Protein AF-A0A2H0LYE2-F1 (afdb_monomer_lite)

Radius of gyration: 23.08 Å; chains: 1; bounding box: 48×30×76 Å

Structure (mmCIF, N/CA/C/O backbone):
data_AF-A0A2H0LYE2-F1
#
_entry.id   AF-A0A2H0LYE2-F1
#
loop_
_atom_site.group_PDB
_atom_site.id
_atom_site.type_symbol
_atom_site.label_atom_id
_atom_site.label_alt_id
_atom_site.label_comp_id
_atom_site.label_asym_id
_atom_site.label_entity_id
_atom_site.label_seq_id
_atom_site.pdbx_PDB_ins_code
_atom_site.Cartn_x
_atom_site.Cartn_y
_atom_site.Cartn_z
_atom_site.occupancy
_atom_site.B_iso_or_equiv
_atom_site.auth_seq_id
_atom_site.auth_comp_id
_atom_site.auth_asym_id
_atom_site.auth_atom_id
_atom_site.pdbx_PDB_model_num
ATOM 1 N N . MET A 1 1 ? -20.432 -0.169 25.573 1.00 53.22 1 MET A N 1
ATOM 2 C CA . MET A 1 1 ? -20.781 -0.949 24.356 1.00 53.22 1 MET A CA 1
ATOM 3 C C . MET A 1 1 ? -20.486 -0.185 23.055 1.00 53.22 1 MET A C 1
ATOM 5 O O . MET A 1 1 ? -20.541 -0.778 21.989 1.00 53.22 1 MET A O 1
ATOM 9 N N . SER A 1 2 ? -20.114 1.099 23.129 1.00 67.62 2 SER A N 1
ATOM 10 C CA . SER A 1 2 ? -19.878 1.998 21.988 1.00 67.62 2 SER A CA 1
ATOM 11 C C . SER A 1 2 ? -18.435 2.038 21.464 1.00 67.62 2 SER A C 1
ATOM 13 O O . SER A 1 2 ? -18.238 2.382 20.303 1.00 67.62 2 SER A O 1
ATOM 15 N N . ASP A 1 3 ? -17.428 1.668 22.262 1.00 74.50 3 ASP A N 1
ATOM 16 C CA . ASP A 1 3 ? -16.019 1.876 21.877 1.00 74.50 3 ASP A CA 1
ATOM 17 C C . ASP A 1 3 ? -15.539 0.906 20.785 1.00 74.50 3 ASP A C 1
ATOM 19 O O . ASP A 1 3 ? -14.858 1.311 19.845 1.00 74.50 3 ASP A O 1
ATOM 23 N N . TYR A 1 4 ? -15.990 -0.354 20.823 1.00 75.50 4 TYR A N 1
ATOM 24 C CA . TYR A 1 4 ? -15.673 -1.342 19.784 1.00 75.50 4 TYR A CA 1
ATOM 25 C C . TYR A 1 4 ? -16.302 -0.998 18.429 1.00 75.50 4 TYR A C 1
ATOM 27 O O . TYR A 1 4 ? -15.656 -1.150 17.394 1.00 75.50 4 TYR A O 1
ATOM 35 N N . LEU A 1 5 ? -17.546 -0.506 18.431 1.00 79.44 5 LEU A N 1
ATOM 36 C CA . LEU A 1 5 ? -18.239 -0.085 17.211 1.00 79.44 5 LEU A CA 1
ATOM 37 C C . LEU A 1 5 ? -17.581 1.158 16.609 1.00 79.44 5 LEU A C 1
ATOM 39 O O . LEU A 1 5 ? -17.370 1.206 15.400 1.00 79.44 5 LEU A O 1
ATOM 43 N N . PHE A 1 6 ? -17.192 2.123 17.445 1.00 80.88 6 PHE A N 1
ATOM 44 C CA . PHE A 1 6 ? -16.472 3.314 16.998 1.00 80.88 6 PHE A CA 1
ATOM 45 C C . PHE A 1 6 ? -15.135 2.951 16.340 1.00 80.88 6 PHE A C 1
ATOM 47 O O . PHE A 1 6 ? -14.856 3.388 15.225 1.00 80.88 6 PHE A O 1
ATOM 54 N N . SER A 1 7 ? -14.346 2.083 16.981 1.00 78.69 7 SER A N 1
ATOM 55 C CA . SER A 1 7 ? -13.079 1.595 16.431 1.00 78.69 7 SER A CA 1
ATOM 56 C C . SER A 1 7 ? -13.251 0.793 15.139 1.00 78.69 7 SER A C 1
ATOM 58 O O . SER A 1 7 ? -12.470 0.975 14.207 1.00 78.69 7 SER A O 1
ATOM 60 N N . ALA A 1 8 ? -14.279 -0.055 15.044 1.00 79.75 8 ALA A N 1
ATOM 61 C CA . ALA A 1 8 ? -14.563 -0.813 13.828 1.00 79.75 8 ALA A CA 1
ATOM 62 C C . ALA A 1 8 ? -14.950 0.108 12.659 1.00 79.75 8 ALA A C 1
ATOM 64 O O . ALA A 1 8 ? -14.417 -0.037 11.559 1.00 79.75 8 ALA A O 1
ATOM 65 N N . ILE A 1 9 ? -15.818 1.096 12.902 1.00 86.19 9 ILE A N 1
ATOM 66 C CA . ILE A 1 9 ? -16.230 2.077 11.888 1.00 86.19 9 ILE A CA 1
ATOM 67 C C . ILE A 1 9 ? -15.028 2.904 11.416 1.00 86.19 9 ILE A C 1
ATOM 69 O O . ILE A 1 9 ? -14.888 3.128 10.215 1.00 86.19 9 ILE A O 1
ATOM 73 N N . LEU A 1 10 ? -14.135 3.309 12.327 1.00 84.19 10 LEU A N 1
ATOM 74 C CA . LEU A 1 10 ? -12.911 4.047 11.989 1.00 84.19 10 LEU A CA 1
ATOM 75 C C . LEU A 1 10 ? -11.937 3.226 11.139 1.00 84.19 10 LEU A C 1
AT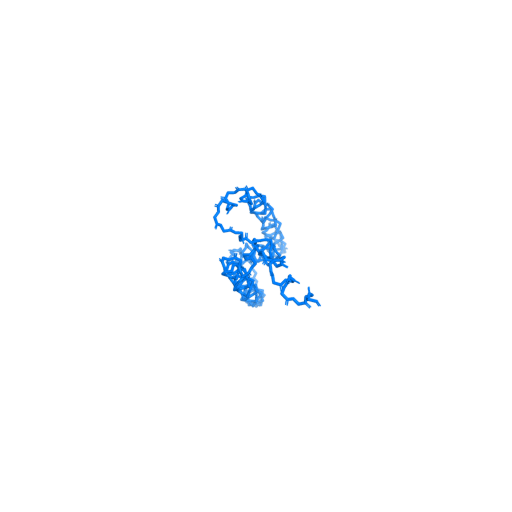OM 77 O O . LEU A 1 10 ? -11.343 3.745 10.196 1.00 84.19 10 LEU A O 1
ATOM 81 N N . LEU A 1 11 ? -11.775 1.939 11.449 1.00 83.19 11 LEU A N 1
ATOM 82 C CA . LEU A 1 11 ? -10.919 1.052 10.662 1.00 83.19 11 LEU A CA 1
ATOM 83 C C . LEU A 1 11 ? -11.466 0.858 9.249 1.00 83.19 11 LEU A C 1
ATOM 85 O O . LEU A 1 11 ? -10.721 0.976 8.275 1.00 83.19 11 LEU A O 1
ATOM 89 N N . VAL A 1 12 ? -12.771 0.600 9.136 1.00 85.88 12 VAL A N 1
ATOM 90 C CA . VAL A 1 12 ? -13.435 0.417 7.842 1.00 85.88 12 VAL A CA 1
ATOM 91 C C . VAL A 1 12 ? -13.386 1.706 7.025 1.00 85.88 12 VAL A C 1
ATOM 93 O O . VAL A 1 12 ? -13.021 1.662 5.851 1.00 85.88 12 VAL A O 1
ATOM 96 N N . SER A 1 13 ? -13.680 2.861 7.631 1.00 85.38 13 SER A N 1
ATOM 97 C CA . SER A 1 13 ? -13.634 4.149 6.932 1.00 85.38 13 SER A CA 1
ATOM 98 C C . SER A 1 13 ? -12.222 4.492 6.459 1.00 85.38 13 SER A C 1
ATOM 100 O O . SER A 1 13 ? -12.061 4.937 5.324 1.00 85.38 13 SER A O 1
ATOM 102 N N . SER A 1 14 ? -11.195 4.200 7.262 1.00 84.94 14 SER A N 1
ATOM 103 C CA . SER A 1 14 ? -9.791 4.375 6.877 1.00 84.94 14 SER A CA 1
ATOM 104 C C . SER A 1 14 ? -9.393 3.483 5.700 1.00 84.94 14 SER A C 1
ATOM 106 O O . SER A 1 14 ? -8.747 3.943 4.756 1.00 84.94 14 SER A O 1
ATOM 108 N N . PHE A 1 15 ? -9.837 2.223 5.695 1.00 85.62 15 PHE A N 1
ATOM 109 C CA . PHE A 1 15 ? -9.593 1.306 4.581 1.00 85.62 15 PHE A CA 1
ATOM 110 C C . PHE A 1 15 ? -10.248 1.791 3.284 1.00 85.62 15 PHE A C 1
ATOM 112 O O . PHE A 1 15 ? -9.607 1.812 2.231 1.00 85.62 15 PHE A O 1
ATOM 119 N N . VAL A 1 16 ? -11.512 2.220 3.366 1.00 88.44 16 VAL A N 1
ATOM 120 C CA . VAL A 1 16 ? -12.251 2.784 2.228 1.00 88.44 16 VAL A CA 1
ATOM 121 C C . VAL A 1 16 ? -11.562 4.052 1.727 1.00 88.44 16 VAL A C 1
ATOM 123 O O . VAL A 1 16 ? -11.327 4.187 0.525 1.00 88.44 16 VAL A O 1
ATOM 126 N N . PHE A 1 17 ? -11.162 4.945 2.634 1.00 88.19 17 PHE A N 1
ATOM 127 C CA . PHE A 1 17 ? -10.447 6.173 2.298 1.00 88.19 17 PHE A CA 1
ATOM 128 C C . PHE A 1 17 ? -9.107 5.888 1.612 1.00 88.19 17 PHE A C 1
ATOM 130 O O . PHE A 1 17 ? -8.791 6.495 0.591 1.00 88.19 17 PHE A O 1
ATOM 137 N N . GLY A 1 18 ? -8.348 4.906 2.101 1.00 87.50 18 GLY A N 1
ATOM 138 C CA . GLY A 1 18 ? -7.108 4.472 1.464 1.00 87.50 18 GLY A CA 1
ATOM 139 C C . GLY A 1 18 ? -7.324 3.904 0.060 1.00 87.50 18 GLY A C 1
ATOM 140 O O . GLY A 1 18 ? -6.499 4.113 -0.831 1.00 87.50 18 GLY A O 1
ATOM 141 N N . TRP A 1 19 ? -8.455 3.242 -0.190 1.00 87.50 19 TRP A N 1
ATOM 142 C CA . TRP A 1 19 ? -8.809 2.764 -1.529 1.00 87.50 19 TRP A CA 1
ATOM 143 C C . TRP A 1 19 ? -9.174 3.905 -2.482 1.00 87.50 19 TRP A C 1
ATOM 145 O O . TRP A 1 19 ? -8.751 3.901 -3.640 1.00 87.50 19 TRP A O 1
ATOM 155 N N . VAL A 1 20 ? -9.891 4.915 -1.984 1.00 89.75 20 VAL A N 1
ATOM 156 C CA . VAL A 1 20 ? -10.165 6.156 -2.721 1.00 89.75 20 VAL A CA 1
ATOM 157 C C . VAL A 1 20 ? -8.855 6.872 -3.056 1.00 89.75 20 VAL A C 1
ATOM 159 O O . VAL A 1 20 ? -8.630 7.234 -4.210 1.00 89.75 20 VAL A O 1
ATOM 162 N N . LEU A 1 21 ? -7.943 7.005 -2.090 1.00 87.00 21 LEU A N 1
ATOM 163 C CA . LEU A 1 21 ? -6.632 7.619 -2.303 1.00 87.00 21 LEU A CA 1
ATOM 164 C C . LEU A 1 21 ? -5.808 6.848 -3.345 1.00 87.00 21 LEU A C 1
ATOM 166 O O . LEU A 1 21 ? -5.221 7.455 -4.242 1.00 87.00 21 LEU A O 1
ATOM 170 N N . TYR A 1 22 ? -5.820 5.513 -3.290 1.00 87.88 22 TYR A N 1
ATOM 171 C CA . TYR A 1 22 ? -5.207 4.683 -4.325 1.00 87.88 22 TYR A CA 1
ATOM 172 C C . TYR A 1 22 ? -5.799 4.960 -5.709 1.00 87.88 22 TYR A C 1
ATOM 174 O O . TYR A 1 22 ? -5.048 5.076 -6.677 1.00 87.88 22 TYR A O 1
ATOM 182 N N . PHE A 1 23 ? -7.124 5.086 -5.819 1.00 87.06 23 PHE A N 1
ATOM 183 C CA . PHE A 1 23 ? -7.784 5.380 -7.088 1.00 87.06 23 PHE A CA 1
ATOM 184 C C . PHE A 1 23 ? -7.305 6.715 -7.678 1.00 87.06 23 PHE A C 1
ATOM 186 O O . PHE A 1 23 ? -6.957 6.771 -8.860 1.00 87.06 23 PHE A O 1
ATOM 193 N N . PHE A 1 24 ? -7.170 7.756 -6.849 1.00 85.94 24 PHE A N 1
ATOM 194 C CA . PHE A 1 24 ? -6.578 9.031 -7.264 1.00 85.94 24 PHE A CA 1
ATOM 195 C C . PHE A 1 24 ? -5.131 8.872 -7.747 1.00 85.94 24 PHE A C 1
ATOM 197 O O . PHE A 1 24 ? -4.794 9.336 -8.838 1.00 85.94 24 PHE A O 1
ATOM 204 N N . VAL A 1 25 ? -4.284 8.161 -6.996 1.00 84.75 25 VAL A N 1
ATOM 205 C CA . VAL A 1 25 ? -2.890 7.898 -7.398 1.00 84.75 25 VAL A CA 1
ATOM 206 C C . VAL A 1 25 ? -2.828 7.109 -8.712 1.00 84.75 25 VAL A C 1
ATOM 208 O O . VAL A 1 25 ? -2.032 7.430 -9.593 1.00 84.75 25 VAL A O 1
ATOM 211 N N . ALA A 1 26 ? -3.697 6.115 -8.898 1.00 83.44 26 ALA A N 1
ATOM 212 C CA . ALA A 1 26 ? -3.763 5.314 -10.117 1.00 83.44 26 ALA A CA 1
ATOM 213 C C . ALA A 1 26 ? -4.183 6.143 -11.345 1.00 83.44 26 ALA A C 1
ATOM 215 O O . ALA A 1 26 ? -3.647 5.925 -12.439 1.00 83.44 26 ALA A O 1
ATOM 216 N N . ILE A 1 27 ? -5.099 7.103 -11.170 1.00 83.00 27 ILE A N 1
ATOM 217 C CA . ILE A 1 27 ? -5.481 8.066 -12.213 1.00 83.00 27 ILE A CA 1
ATOM 218 C C . ILE A 1 27 ? -4.293 8.959 -12.579 1.00 83.00 27 ILE A C 1
ATOM 220 O O . ILE A 1 27 ? -3.993 9.110 -13.764 1.00 83.00 27 ILE A O 1
ATOM 224 N N . LEU A 1 28 ? -3.589 9.513 -11.587 1.00 80.25 28 LEU A N 1
ATOM 225 C CA . LEU A 1 28 ? -2.419 10.366 -11.823 1.00 80.25 28 LEU A CA 1
ATOM 226 C C . LEU A 1 28 ? -1.299 9.606 -12.543 1.00 80.25 28 LEU A C 1
ATOM 228 O O . LEU A 1 28 ? -0.736 10.114 -13.512 1.00 80.25 28 LEU A O 1
ATOM 232 N N . LEU A 1 29 ? -1.035 8.359 -12.141 1.00 74.81 29 LEU A N 1
ATOM 233 C CA . LEU A 1 29 ? -0.054 7.495 -12.802 1.00 74.81 29 LEU A CA 1
ATOM 234 C C . LEU A 1 29 ? -0.428 7.212 -14.262 1.00 74.81 29 LEU A C 1
ATOM 236 O O . LEU A 1 29 ? 0.437 7.293 -15.125 1.00 74.81 29 LEU A O 1
ATOM 240 N N . LYS A 1 30 ? -1.707 6.937 -14.568 1.00 70.50 30 LYS A N 1
ATOM 241 C CA . LYS A 1 30 ? -2.175 6.792 -15.963 1.00 70.50 30 LYS A CA 1
ATOM 242 C C . LYS A 1 30 ? -1.989 8.072 -16.781 1.00 70.50 30 LYS A C 1
ATOM 244 O O . LYS A 1 30 ? -1.742 7.998 -17.978 1.00 70.50 30 LYS A O 1
ATOM 249 N N . ARG A 1 31 ? -2.120 9.243 -16.155 1.00 67.38 31 ARG A N 1
ATOM 250 C CA . ARG A 1 31 ? -1.946 10.538 -16.829 1.00 67.38 31 ARG A CA 1
ATOM 251 C C . ARG A 1 31 ? -0.471 10.840 -17.132 1.00 67.38 31 ARG A C 1
ATOM 253 O O . ARG A 1 31 ? -0.184 11.550 -18.090 1.00 67.38 31 ARG A O 1
ATOM 260 N N . SER A 1 32 ? 0.448 10.269 -16.350 1.00 60.69 32 SER A N 1
ATOM 261 C CA . SER A 1 32 ? 1.900 10.461 -16.473 1.00 60.69 32 SER A CA 1
ATOM 262 C C . SER A 1 32 ? 2.568 9.577 -17.541 1.00 60.69 32 SER A C 1
ATOM 264 O O . SER A 1 32 ? 3.680 9.881 -17.974 1.00 60.69 32 SER A O 1
ATOM 266 N N . ASP A 1 33 ? 1.881 8.541 -18.045 1.00 57.25 33 ASP A N 1
ATOM 267 C CA . ASP A 1 33 ? 2.382 7.676 -19.132 1.00 57.25 33 ASP A CA 1
ATOM 268 C C . ASP A 1 33 ? 2.740 8.486 -20.408 1.00 57.25 33 ASP A C 1
ATOM 270 O O . ASP A 1 33 ? 3.594 8.077 -21.195 1.00 57.25 33 ASP A O 1
ATOM 274 N N . GLY A 1 34 ? 2.150 9.676 -20.597 1.00 51.12 34 GLY A N 1
ATOM 275 C CA . GLY A 1 34 ? 2.493 10.599 -21.687 1.00 51.12 34 GLY A CA 1
ATOM 276 C C . GLY A 1 34 ? 3.710 11.503 -21.435 1.00 51.12 34 GLY A C 1
ATOM 277 O O . GLY A 1 34 ? 4.274 12.026 -22.393 1.00 51.12 34 GLY A O 1
ATOM 278 N N . PHE A 1 35 ? 4.137 11.693 -20.180 1.00 49.66 35 PHE A N 1
ATOM 279 C CA . PHE A 1 35 ? 5.191 12.654 -19.818 1.00 49.66 35 PHE A CA 1
ATOM 280 C C . PHE A 1 35 ? 6.597 12.032 -19.859 1.00 49.66 35 PHE A C 1
ATOM 282 O O . PHE A 1 35 ? 7.553 12.683 -20.274 1.00 49.66 35 PHE A O 1
ATOM 289 N N . PHE A 1 36 ? 6.725 10.749 -19.505 1.00 49.19 36 PHE A N 1
ATOM 290 C CA . PHE A 1 36 ? 8.007 10.025 -19.529 1.00 49.19 36 PHE A CA 1
ATOM 291 C C . PHE A 1 36 ? 8.407 9.489 -20.919 1.00 49.19 36 PHE A C 1
ATOM 293 O O . PHE A 1 36 ? 9.539 9.042 -21.104 1.00 49.19 36 PHE A O 1
ATOM 300 N N . SER A 1 37 ? 7.528 9.570 -21.927 1.00 49.06 37 SER A N 1
ATOM 301 C CA . SER A 1 37 ? 7.731 8.892 -23.219 1.00 49.06 37 SER A CA 1
ATOM 302 C C . SER A 1 37 ? 8.827 9.488 -24.118 1.00 49.06 37 SER A C 1
ATOM 304 O O . SER A 1 37 ? 9.229 8.840 -25.083 1.00 49.06 37 SER A O 1
ATOM 306 N N . LYS A 1 38 ? 9.364 10.680 -23.814 1.00 54.59 38 LYS A N 1
ATOM 307 C CA . LYS A 1 38 ? 10.352 11.354 -24.681 1.00 54.59 38 LYS A CA 1
ATOM 308 C C . LYS A 1 38 ? 11.823 10.978 -24.445 1.00 54.59 38 LYS A C 1
ATOM 310 O O . LYS A 1 38 ? 12.658 11.424 -25.223 1.00 54.59 38 LYS A O 1
ATOM 315 N N . GLY A 1 39 ? 12.170 10.160 -23.443 1.00 53.44 39 GLY A N 1
ATOM 316 C CA . GLY A 1 39 ? 13.589 9.835 -23.192 1.00 53.44 39 GLY A CA 1
ATOM 317 C C . GLY A 1 39 ? 13.905 8.515 -22.483 1.00 53.44 39 GLY A C 1
ATOM 318 O O . GLY A 1 39 ? 14.988 7.977 -22.690 1.00 53.44 39 GLY A O 1
ATOM 319 N N . LEU A 1 40 ? 12.987 7.951 -21.687 1.00 57.94 40 LEU A N 1
ATOM 320 C CA . LEU A 1 40 ? 13.127 6.600 -21.131 1.00 57.94 40 LEU A CA 1
ATOM 321 C C . LEU A 1 40 ? 11.775 5.885 -21.141 1.00 57.94 40 LEU A C 1
ATOM 323 O O . LEU A 1 40 ? 10.819 6.347 -20.523 1.00 57.94 40 LEU A O 1
ATOM 327 N N . LYS A 1 41 ? 11.705 4.717 -21.786 1.00 63.91 41 LYS A N 1
ATOM 328 C CA . LYS A 1 41 ? 10.560 3.805 -21.667 1.00 63.91 41 LYS A CA 1
ATOM 329 C C . LYS A 1 41 ? 10.591 3.137 -20.286 1.00 63.91 41 LYS A C 1
ATOM 331 O O . LYS A 1 41 ? 11.090 2.028 -20.147 1.00 63.91 41 LYS A O 1
ATOM 336 N N . ILE A 1 42 ? 10.105 3.828 -19.257 1.00 67.25 42 ILE A N 1
ATOM 337 C CA . ILE A 1 42 ? 9.935 3.262 -17.911 1.00 67.25 42 ILE A CA 1
ATOM 338 C C . ILE A 1 42 ? 8.488 2.787 -17.782 1.00 67.25 42 ILE A C 1
ATOM 340 O O . ILE A 1 42 ? 7.571 3.607 -17.792 1.00 67.25 42 ILE A O 1
ATOM 344 N N . ASP A 1 43 ? 8.270 1.477 -17.653 1.00 72.06 43 ASP A N 1
ATOM 345 C CA . ASP A 1 43 ? 6.934 0.939 -17.390 1.00 72.06 43 ASP A CA 1
ATOM 346 C C . ASP A 1 43 ? 6.655 0.896 -15.881 1.00 72.06 43 ASP A C 1
ATOM 348 O O . ASP A 1 43 ? 7.200 0.077 -15.143 1.00 72.06 43 ASP A O 1
ATOM 352 N N . VAL A 1 44 ? 5.780 1.784 -15.406 1.00 73.69 44 VAL A N 1
ATOM 353 C CA . VAL A 1 44 ? 5.367 1.863 -13.993 1.00 73.69 44 VAL A CA 1
ATOM 354 C C . VAL A 1 44 ? 4.113 1.038 -13.684 1.00 73.69 44 VAL A C 1
ATOM 356 O O . VAL A 1 44 ? 3.653 1.005 -12.537 1.00 73.69 44 VAL A O 1
ATOM 359 N N . ARG A 1 45 ? 3.537 0.329 -14.669 1.00 75.12 45 ARG A N 1
ATOM 360 C CA . ARG A 1 45 ? 2.385 -0.571 -14.454 1.00 75.12 45 ARG A CA 1
ATOM 361 C C . ARG A 1 45 ? 2.621 -1.618 -13.360 1.00 75.12 45 ARG A C 1
ATOM 363 O O . ARG A 1 45 ? 1.692 -1.810 -12.571 1.00 75.12 45 ARG A O 1
ATOM 370 N N . PRO A 1 46 ? 3.808 -2.251 -13.231 1.00 75.44 46 PRO A N 1
ATOM 371 C CA . PRO A 1 46 ? 4.038 -3.264 -12.203 1.00 75.44 46 PRO A CA 1
ATOM 372 C C . PRO A 1 46 ? 3.924 -2.715 -10.776 1.00 75.44 46 PRO A C 1
ATOM 374 O O . PRO A 1 46 ? 3.620 -3.477 -9.858 1.00 75.44 46 PRO A O 1
ATOM 377 N N . LEU A 1 47 ? 4.119 -1.403 -10.588 1.00 77.06 47 LEU A N 1
ATOM 378 C CA . LEU A 1 47 ? 4.023 -0.732 -9.291 1.00 77.06 47 LEU A CA 1
ATOM 379 C C . LEU A 1 47 ? 2.567 -0.517 -8.849 1.00 77.06 47 LEU A C 1
ATOM 381 O O . LEU A 1 47 ? 2.294 -0.438 -7.655 1.00 77.06 47 LEU A O 1
ATOM 385 N N . LYS A 1 48 ? 1.603 -0.500 -9.783 1.00 78.31 48 LYS A N 1
ATOM 386 C CA . LYS A 1 48 ? 0.175 -0.277 -9.478 1.00 78.31 48 LYS A CA 1
ATOM 387 C C . LYS A 1 48 ? -0.425 -1.380 -8.600 1.00 78.31 48 LYS A C 1
ATOM 389 O O . LYS A 1 48 ? -1.361 -1.103 -7.853 1.00 78.31 48 LYS A O 1
ATOM 394 N N . SER A 1 49 ? 0.097 -2.606 -8.695 1.00 80.19 49 SER A N 1
ATOM 395 C CA . SER A 1 49 ? -0.365 -3.758 -7.910 1.00 80.19 49 SER A CA 1
ATOM 396 C C . SER A 1 49 ? 0.012 -3.653 -6.428 1.00 80.19 49 SER A C 1
ATOM 398 O O . SER A 1 49 ? -0.898 -3.656 -5.602 1.00 80.19 49 SER A O 1
ATOM 400 N N . PRO A 1 50 ? 1.297 -3.513 -6.043 1.00 82.88 50 PRO A N 1
ATOM 401 C CA . PRO A 1 50 ? 1.656 -3.396 -4.631 1.00 82.88 50 PRO A CA 1
ATOM 402 C C . PRO A 1 50 ? 1.147 -2.087 -4.007 1.00 82.88 50 PRO A C 1
ATOM 404 O O . PRO A 1 50 ? 0.718 -2.088 -2.854 1.00 82.88 50 PRO A O 1
ATOM 407 N N . LEU A 1 51 ? 1.078 -0.990 -4.775 1.00 82.31 51 LEU A N 1
ATOM 408 C CA . LEU A 1 51 ? 0.567 0.294 -4.281 1.00 82.31 51 LEU A CA 1
ATOM 409 C C . LEU A 1 51 ? -0.923 0.237 -3.894 1.00 82.31 51 LEU A C 1
ATOM 411 O O . LEU A 1 51 ? -1.349 0.955 -2.991 1.00 82.31 51 LEU A O 1
ATOM 415 N N . ARG A 1 52 ? -1.700 -0.658 -4.526 1.00 85.56 52 ARG A N 1
ATOM 416 C CA . ARG A 1 52 ? -3.117 -0.903 -4.203 1.00 85.56 52 ARG A CA 1
ATOM 417 C C . ARG A 1 52 ? -3.328 -1.396 -2.782 1.00 85.56 52 ARG A C 1
ATOM 419 O O . ARG A 1 52 ? -4.359 -1.097 -2.194 1.00 85.56 52 ARG A O 1
ATOM 426 N N . PHE A 1 53 ? -2.377 -2.161 -2.259 1.00 84.19 53 PHE A N 1
ATOM 427 C CA . PHE A 1 53 ? -2.441 -2.713 -0.910 1.00 84.19 53 PHE A CA 1
ATOM 428 C C . PHE A 1 53 ? -1.666 -1.850 0.087 1.00 84.19 53 PHE A C 1
ATOM 430 O O . PHE A 1 53 ? -2.105 -1.693 1.223 1.00 84.19 53 PHE A O 1
ATOM 437 N N . LEU A 1 54 ? -0.563 -1.231 -0.348 1.00 86.69 54 LEU A N 1
ATOM 438 C CA . LEU A 1 54 ? 0.269 -0.376 0.498 1.00 86.69 54 LEU A CA 1
ATOM 439 C C . LEU A 1 54 ? -0.450 0.900 0.943 1.00 86.69 54 LEU A C 1
ATOM 441 O O . LEU A 1 54 ? -0.359 1.251 2.115 1.00 86.69 54 LEU A O 1
ATOM 445 N N . ILE A 1 55 ? -1.200 1.568 0.059 1.00 87.12 55 ILE A N 1
ATOM 446 C CA . ILE A 1 55 ? -1.893 2.817 0.419 1.00 87.12 55 ILE A CA 1
ATOM 447 C C . ILE A 1 55 ? -2.983 2.586 1.488 1.00 87.12 55 ILE A C 1
ATOM 449 O O . ILE A 1 55 ? -2.940 3.266 2.514 1.00 87.12 55 ILE A O 1
ATOM 453 N N . PRO A 1 56 ? -3.915 1.621 1.339 1.00 86.50 56 PRO A N 1
ATOM 454 C CA . PRO A 1 56 ? -4.878 1.312 2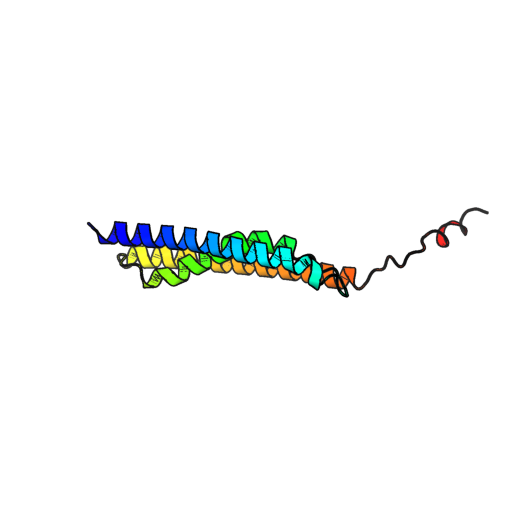.397 1.00 86.50 56 PRO A CA 1
ATOM 455 C C . PRO A 1 56 ? -4.230 0.848 3.701 1.00 86.50 56 PRO A C 1
ATOM 457 O O . PRO A 1 56 ? -4.662 1.271 4.771 1.00 86.50 56 PRO A O 1
ATOM 460 N N . ALA A 1 57 ? -3.172 0.032 3.630 1.00 85.31 57 ALA A N 1
ATOM 461 C CA . ALA A 1 57 ? -2.446 -0.409 4.821 1.00 85.31 57 ALA A CA 1
ATOM 462 C C . ALA A 1 57 ? -1.778 0.766 5.561 1.00 85.31 57 ALA A C 1
ATOM 464 O O . ALA A 1 57 ? -1.816 0.818 6.791 1.00 85.31 57 ALA A O 1
ATOM 465 N N . LEU A 1 58 ? -1.227 1.742 4.829 1.00 86.69 58 LEU A N 1
ATOM 466 C CA . LEU A 1 58 ? -0.690 2.976 5.407 1.00 86.69 58 LEU A CA 1
ATOM 467 C C . LEU A 1 58 ? -1.781 3.793 6.098 1.00 86.69 58 LEU A C 1
ATOM 469 O O . LEU A 1 58 ? -1.611 4.163 7.258 1.00 86.69 58 LEU A O 1
ATOM 473 N N . CYS A 1 59 ? -2.915 4.026 5.433 1.00 85.81 59 CYS A N 1
ATOM 474 C CA . CYS A 1 59 ? -4.050 4.722 6.046 1.00 85.81 59 CYS A CA 1
ATOM 475 C C . CYS A 1 59 ? -4.526 4.017 7.324 1.00 85.81 59 CYS A C 1
ATOM 477 O O . CYS A 1 59 ? -4.736 4.673 8.346 1.00 85.81 59 CYS A O 1
ATOM 479 N N . ALA A 1 60 ? -4.626 2.685 7.304 1.00 83.00 60 ALA A N 1
ATOM 480 C CA . ALA A 1 60 ? -4.992 1.909 8.482 1.00 83.00 60 ALA A CA 1
ATOM 481 C C . ALA A 1 60 ? -3.988 2.119 9.628 1.00 83.00 60 ALA A C 1
ATOM 483 O O . ALA A 1 60 ? -4.414 2.333 10.759 1.00 83.00 60 ALA A O 1
ATOM 484 N N . SER A 1 61 ? -2.680 2.143 9.333 1.00 83.12 61 SER A N 1
ATOM 485 C CA . SER A 1 61 ? -1.619 2.347 10.335 1.00 83.12 61 SER A CA 1
ATOM 486 C C . SER A 1 61 ? -1.685 3.698 11.056 1.00 83.12 61 SER A C 1
ATOM 488 O O . SER A 1 61 ? -1.504 3.751 12.270 1.00 83.12 61 SER A O 1
ATOM 490 N N . VAL A 1 62 ? -2.029 4.775 10.343 1.00 83.06 62 VAL A N 1
ATOM 491 C CA . VAL A 1 62 ? -2.163 6.127 10.918 1.00 83.06 62 VAL A CA 1
ATOM 492 C C . VAL A 1 62 ? -3.342 6.215 11.888 1.00 83.06 62 VAL A C 1
ATOM 494 O O . VAL A 1 62 ? -3.311 6.995 12.838 1.00 83.06 62 VAL A O 1
ATOM 497 N N . VAL A 1 63 ? -4.378 5.403 11.673 1.00 83.06 63 VAL A N 1
ATOM 498 C CA . VAL A 1 63 ? -5.597 5.420 12.488 1.00 83.06 63 VAL A CA 1
ATOM 499 C C . VAL A 1 63 ? -5.469 4.567 13.755 1.00 83.06 63 VAL A C 1
ATOM 501 O O . VAL A 1 63 ? -6.201 4.810 14.710 1.00 83.06 63 VAL A O 1
ATOM 504 N N . ILE A 1 64 ? -4.505 3.638 13.824 1.00 76.88 64 ILE A N 1
ATOM 505 C CA . ILE A 1 64 ? -4.258 2.776 14.998 1.00 76.88 64 ILE A CA 1
ATOM 506 C C . ILE A 1 64 ? -4.171 3.542 16.327 1.00 76.88 64 ILE A C 1
ATOM 508 O O . ILE A 1 64 ? -4.912 3.177 17.238 1.00 76.88 64 ILE A O 1
ATOM 512 N N . PRO A 1 65 ? -3.340 4.594 16.483 1.00 75.00 65 PRO A N 1
ATOM 513 C CA . PRO A 1 65 ? -3.255 5.332 17.749 1.00 75.00 65 PRO A CA 1
ATOM 514 C C . PRO A 1 65 ? -4.558 6.059 18.119 1.00 75.00 65 PRO A C 1
ATOM 516 O O . PRO A 1 65 ? -4.747 6.434 19.272 1.00 75.00 65 PRO A O 1
ATOM 519 N N . LEU A 1 66 ? -5.462 6.254 17.156 1.00 76.19 66 LEU A N 1
ATOM 520 C CA . LEU A 1 66 ? -6.771 6.870 17.357 1.00 76.19 66 LEU A CA 1
ATOM 521 C C . LEU A 1 66 ? -7.841 5.857 17.803 1.00 76.19 66 LEU A C 1
ATOM 523 O O . LEU A 1 66 ? -8.932 6.252 18.221 1.00 76.19 66 LEU A O 1
ATOM 527 N N . LEU A 1 67 ? -7.556 4.553 17.710 1.00 74.62 67 LEU A N 1
ATOM 528 C CA . LEU A 1 67 ? -8.476 3.496 18.112 1.00 74.62 67 LEU A CA 1
ATOM 529 C C . LEU A 1 67 ? -8.500 3.374 19.640 1.00 74.62 67 LEU A C 1
ATOM 531 O O . LEU A 1 67 ? -7.503 3.044 20.275 1.00 74.62 67 LEU A O 1
ATOM 535 N N . ARG A 1 68 ? -9.683 3.550 20.231 1.00 71.75 68 ARG A N 1
ATOM 536 C CA . ARG A 1 68 ? -9.942 3.287 21.655 1.00 71.75 68 ARG A CA 1
ATOM 537 C C . ARG A 1 68 ? -10.176 1.793 21.898 1.00 71.75 68 ARG A C 1
ATOM 539 O O . ARG A 1 68 ? -11.248 1.380 22.331 1.00 71.75 68 ARG A O 1
ATOM 546 N N . LEU A 1 69 ? -9.185 0.973 21.557 1.00 73.88 69 L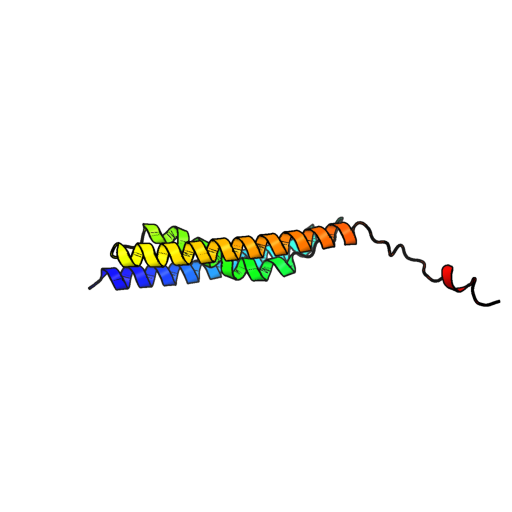EU A N 1
ATOM 547 C CA . LEU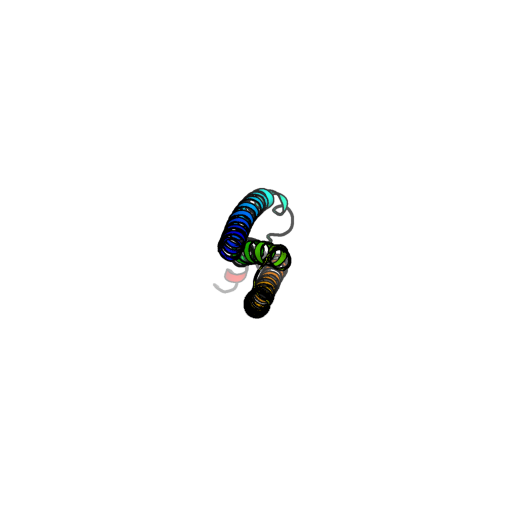 A 1 69 ? -9.213 -0.475 21.766 1.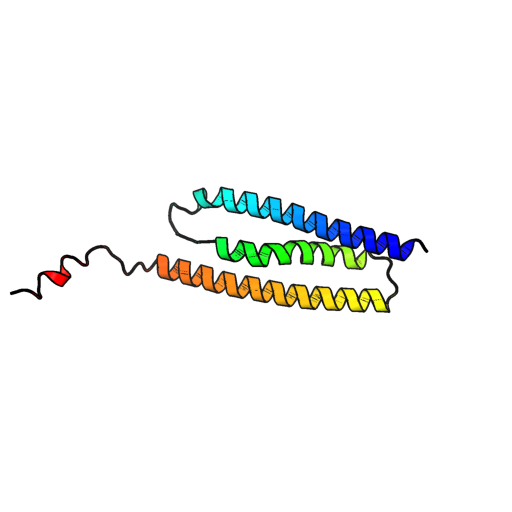00 73.88 69 LEU A CA 1
ATOM 548 C C . LEU A 1 69 ? -8.515 -0.852 23.083 1.00 73.88 69 LEU A C 1
ATOM 550 O O . LEU A 1 69 ? -7.559 -0.184 23.475 1.00 73.88 69 LEU A O 1
ATOM 554 N N . PRO A 1 70 ? -8.931 -1.947 23.747 1.00 79.00 70 PRO A N 1
ATOM 555 C CA . PRO A 1 70 ? -8.188 -2.495 24.879 1.00 79.00 70 PRO A CA 1
ATOM 556 C C . PRO A 1 70 ? -6.754 -2.858 24.463 1.00 79.00 70 PRO A C 1
ATOM 558 O O . PRO A 1 70 ? -6.535 -3.352 23.353 1.00 79.00 70 PRO A O 1
ATOM 561 N N . GLU A 1 71 ? -5.784 -2.654 25.360 1.00 77.62 71 GLU A N 1
ATOM 562 C CA . GLU A 1 71 ? -4.340 -2.741 25.067 1.00 77.62 71 GLU A CA 1
ATOM 563 C C . GLU A 1 71 ? -3.939 -4.022 24.325 1.00 77.62 71 GLU A C 1
ATOM 565 O O . GLU A 1 71 ? -3.216 -3.965 23.334 1.00 77.62 71 GLU A O 1
ATOM 570 N N . LYS A 1 72 ? -4.479 -5.180 24.731 1.00 81.38 72 LYS A N 1
ATOM 571 C CA . LYS A 1 72 ? -4.198 -6.472 24.081 1.00 81.38 72 LYS A CA 1
ATOM 572 C C . LYS A 1 72 ? -4.625 -6.508 22.609 1.00 81.38 72 LYS A C 1
ATOM 574 O O . LYS A 1 72 ? -3.892 -7.028 21.773 1.00 81.38 72 LYS A O 1
ATOM 579 N N . ALA A 1 73 ? -5.798 -5.960 22.286 1.00 79.38 73 ALA A N 1
ATOM 580 C CA . ALA A 1 73 ? -6.311 -5.933 20.917 1.00 79.38 73 ALA A CA 1
ATOM 581 C C . ALA A 1 73 ? -5.572 -4.892 20.065 1.00 79.38 73 ALA A C 1
ATOM 583 O O . ALA A 1 73 ? -5.235 -5.172 18.917 1.00 79.38 73 ALA A O 1
ATOM 584 N N . SER A 1 74 ? -5.274 -3.723 20.642 1.00 79.25 74 SER A N 1
ATOM 585 C CA . SER A 1 74 ? -4.499 -2.670 19.977 1.00 79.25 74 SER A CA 1
ATOM 586 C C . SER A 1 74 ? -3.092 -3.148 19.607 1.00 79.25 74 SER A C 1
ATOM 588 O O . SER A 1 74 ? -2.668 -2.997 18.461 1.00 79.25 74 SER A O 1
ATOM 590 N N . LEU A 1 75 ? -2.402 -3.826 20.533 1.00 83.19 75 LEU A N 1
ATOM 591 C CA . LEU A 1 75 ? -1.081 -4.407 20.281 1.00 83.19 75 LEU A CA 1
ATOM 592 C C . LEU A 1 75 ? -1.117 -5.461 19.170 1.00 83.19 75 LEU A C 1
ATOM 594 O O . LEU A 1 75 ? -0.261 -5.442 18.289 1.00 83.19 75 LEU A O 1
ATOM 598 N N . PHE A 1 76 ? -2.115 -6.350 19.173 1.00 85.62 76 PHE A N 1
ATOM 599 C CA . PHE A 1 76 ? -2.230 -7.400 18.159 1.00 85.62 76 PHE A CA 1
ATOM 600 C C . PHE A 1 76 ? -2.504 -6.831 16.758 1.00 85.62 76 PHE A C 1
ATOM 602 O O . PHE A 1 76 ? -1.814 -7.178 15.799 1.00 85.62 76 PHE A O 1
ATOM 609 N N . VAL A 1 77 ? -3.471 -5.913 16.639 1.00 83.62 77 VAL A N 1
ATOM 610 C CA . VAL A 1 77 ? -3.813 -5.251 15.367 1.00 83.62 77 VAL A CA 1
ATOM 611 C C . VAL A 1 77 ? -2.652 -4.389 14.870 1.00 83.62 77 VAL A C 1
ATOM 613 O O . VAL A 1 77 ? -2.314 -4.438 13.687 1.00 83.62 77 VAL A O 1
ATOM 616 N N . GLY A 1 78 ? -2.002 -3.654 15.776 1.00 84.75 78 GLY A N 1
ATOM 617 C CA . GLY A 1 78 ? -0.787 -2.893 15.504 1.00 84.75 78 GLY A CA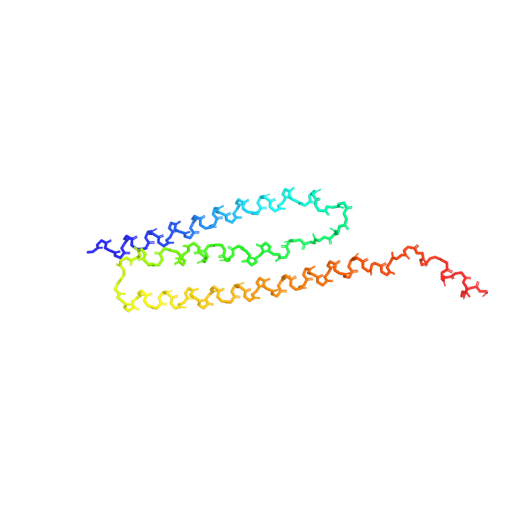 1
ATOM 618 C C . GLY A 1 78 ? 0.308 -3.760 14.907 1.00 84.75 78 GLY A C 1
ATOM 619 O O . GLY A 1 78 ? 0.791 -3.484 13.810 1.00 84.75 78 GLY A O 1
ATOM 620 N N . HIS A 1 79 ? 0.660 -4.844 15.596 1.00 88.94 79 HIS A N 1
ATOM 621 C CA . HIS A 1 79 ? 1.715 -5.748 15.156 1.00 88.94 79 HIS A CA 1
ATOM 622 C C . HIS A 1 79 ? 1.400 -6.385 13.795 1.00 88.94 79 HIS A C 1
ATOM 624 O O . HIS A 1 79 ? 2.261 -6.429 12.916 1.00 88.94 79 HIS A O 1
ATOM 630 N N . PHE A 1 80 ? 0.149 -6.800 13.581 1.00 88.50 80 PHE A N 1
ATOM 631 C CA . PHE A 1 80 ? -0.295 -7.354 12.304 1.00 88.50 80 PHE A CA 1
ATOM 632 C C . PHE A 1 80 ? -0.165 -6.345 11.150 1.00 88.50 80 PHE A C 1
ATOM 634 O O . PHE A 1 80 ? 0.366 -6.683 10.090 1.00 88.50 80 PHE A O 1
ATOM 641 N N . ILE A 1 81 ? -0.588 -5.092 11.356 1.00 86.81 81 ILE A N 1
ATOM 642 C CA . ILE A 1 81 ? -0.463 -4.033 10.342 1.00 86.81 81 ILE A CA 1
ATOM 643 C C . ILE A 1 81 ? 1.010 -3.708 10.063 1.00 86.81 81 ILE A C 1
ATOM 645 O O . ILE A 1 81 ? 1.367 -3.504 8.903 1.00 86.81 81 ILE A O 1
ATOM 649 N N . TYR A 1 82 ? 1.882 -3.718 11.075 1.00 89.44 82 TYR A N 1
ATOM 650 C CA . TYR A 1 82 ? 3.321 -3.526 10.866 1.00 89.44 82 TYR A CA 1
ATOM 651 C C . TYR A 1 82 ? 3.937 -4.624 9.997 1.00 89.44 82 TYR A C 1
ATOM 653 O O . TYR A 1 82 ? 4.643 -4.313 9.038 1.00 89.44 82 TYR A O 1
ATOM 661 N N . ILE A 1 83 ? 3.638 -5.898 10.271 1.00 92.44 83 ILE A N 1
ATOM 662 C CA . ILE A 1 83 ? 4.118 -7.022 9.449 1.00 92.44 83 ILE A CA 1
ATOM 663 C C . ILE A 1 83 ? 3.609 -6.890 8.008 1.00 92.44 83 ILE A C 1
ATOM 665 O O . ILE A 1 83 ? 4.371 -7.070 7.050 1.00 92.44 83 ILE A O 1
ATOM 669 N N . LEU A 1 84 ? 2.331 -6.534 7.845 1.00 89.88 84 LEU A N 1
ATOM 670 C CA . LEU A 1 84 ? 1.730 -6.301 6.537 1.00 89.88 84 LEU A CA 1
ATOM 671 C C . LEU A 1 84 ? 2.448 -5.166 5.791 1.00 89.88 84 LEU A C 1
ATOM 673 O O . LEU A 1 84 ? 2.804 -5.334 4.626 1.00 89.88 84 LEU A O 1
ATOM 677 N N . LEU A 1 85 ? 2.718 -4.042 6.460 1.00 89.00 85 LEU A N 1
ATOM 678 C CA . LEU A 1 85 ? 3.446 -2.914 5.881 1.00 89.00 85 LEU A CA 1
ATOM 679 C C . LEU A 1 85 ? 4.856 -3.307 5.449 1.00 89.00 85 LEU A C 1
ATOM 681 O O . LEU A 1 85 ? 5.223 -3.026 4.312 1.00 89.00 85 LEU A O 1
ATOM 685 N N . ILE A 1 86 ? 5.623 -3.989 6.302 1.00 92.19 86 ILE A N 1
ATOM 686 C CA . ILE A 1 86 ? 6.986 -4.441 5.974 1.00 92.19 86 ILE A CA 1
ATOM 687 C C . ILE A 1 86 ? 6.964 -5.325 4.722 1.00 92.19 86 ILE A C 1
ATOM 689 O O . ILE A 1 86 ? 7.748 -5.117 3.794 1.00 92.19 86 ILE A O 1
ATOM 693 N N . THR A 1 87 ? 6.018 -6.262 4.655 1.00 93.00 87 THR A N 1
ATOM 694 C CA . THR A 1 87 ? 5.849 -7.155 3.501 1.00 93.00 87 THR A CA 1
ATOM 695 C C . THR A 1 87 ? 5.514 -6.371 2.229 1.00 93.00 87 THR A C 1
ATOM 697 O O . THR A 1 87 ? 6.087 -6.619 1.166 1.00 93.00 87 THR A O 1
ATOM 700 N N . LEU A 1 88 ? 4.622 -5.380 2.326 1.00 90.31 88 LEU A N 1
ATOM 701 C CA . LEU A 1 88 ? 4.229 -4.530 1.202 1.00 90.31 88 LEU A CA 1
ATOM 702 C C . LEU A 1 88 ? 5.370 -3.622 0.734 1.00 90.31 88 LEU A C 1
ATOM 704 O O . LEU A 1 88 ? 5.569 -3.478 -0.473 1.00 90.31 88 LEU A O 1
ATOM 708 N N . PHE A 1 89 ? 6.155 -3.061 1.655 1.00 90.38 89 PHE A N 1
ATOM 709 C CA . PHE A 1 89 ? 7.362 -2.305 1.325 1.00 90.38 89 PHE A CA 1
ATOM 710 C C . PHE A 1 89 ? 8.397 -3.183 0.623 1.00 90.38 89 PHE A C 1
ATOM 712 O O . PHE A 1 89 ? 8.935 -2.774 -0.405 1.00 90.38 89 PHE A O 1
ATOM 719 N N . GLY A 1 90 ? 8.619 -4.408 1.108 1.00 92.81 90 GLY A N 1
ATOM 720 C CA . GLY A 1 90 ? 9.474 -5.387 0.436 1.00 92.81 90 GLY A CA 1
ATOM 721 C C . GLY A 1 90 ? 8.993 -5.685 -0.985 1.00 92.81 90 GLY A C 1
ATOM 722 O O . GLY A 1 90 ? 9.780 -5.664 -1.932 1.00 92.81 90 GLY A O 1
ATOM 723 N N . TRP A 1 91 ? 7.685 -5.871 -1.173 1.00 90.94 91 TRP A N 1
ATOM 724 C CA . TRP A 1 91 ? 7.107 -6.110 -2.495 1.00 90.94 91 TRP A CA 1
ATOM 725 C C . TRP A 1 91 ? 7.272 -4.909 -3.438 1.00 90.94 91 TRP A C 1
ATOM 727 O O . TRP A 1 91 ? 7.652 -5.082 -4.601 1.00 90.94 91 TRP A O 1
ATOM 737 N N . VAL A 1 92 ? 7.041 -3.688 -2.945 1.00 87.88 92 VAL A N 1
ATOM 738 C CA . VAL A 1 92 ? 7.298 -2.451 -3.699 1.00 87.88 92 VAL A CA 1
ATOM 739 C C . VAL A 1 92 ? 8.770 -2.359 -4.092 1.00 87.88 92 VAL A C 1
ATOM 741 O O . VAL A 1 92 ? 9.056 -2.132 -5.265 1.00 87.88 92 VAL A O 1
ATOM 744 N N . ALA A 1 93 ? 9.694 -2.592 -3.159 1.00 90.31 93 ALA A N 1
ATOM 745 C CA . ALA A 1 93 ? 11.130 -2.525 -3.416 1.00 90.31 93 ALA A CA 1
ATOM 746 C C . ALA A 1 93 ? 11.556 -3.510 -4.514 1.00 90.31 93 ALA A C 1
ATOM 748 O O . ALA A 1 93 ? 12.214 -3.115 -5.475 1.00 90.31 93 ALA A O 1
ATOM 749 N N . VAL A 1 94 ? 11.097 -4.763 -4.441 1.00 90.44 94 VAL A N 1
ATOM 750 C CA . VAL A 1 94 ? 11.361 -5.778 -5.474 1.00 90.44 94 VAL A CA 1
ATOM 751 C C . VAL A 1 94 ? 10.845 -5.321 -6.842 1.00 90.44 94 VAL A C 1
ATOM 753 O O . VAL A 1 94 ? 11.548 -5.441 -7.845 1.00 90.44 94 VAL A O 1
ATOM 756 N N . LYS A 1 95 ? 9.633 -4.754 -6.909 1.00 86.75 95 LYS A N 1
ATOM 757 C CA . LYS A 1 95 ? 9.082 -4.230 -8.168 1.00 86.75 95 LYS A CA 1
ATOM 758 C C . LYS A 1 95 ? 9.869 -3.034 -8.697 1.00 86.75 95 LYS A C 1
ATOM 760 O O . LYS A 1 95 ? 10.083 -2.971 -9.902 1.00 86.75 95 LYS A O 1
ATOM 765 N N . ILE A 1 96 ? 10.332 -2.136 -7.830 1.00 85.12 96 ILE A N 1
ATOM 766 C CA . ILE A 1 96 ? 11.191 -1.011 -8.222 1.00 85.12 96 ILE A CA 1
ATOM 767 C C . ILE A 1 96 ? 12.493 -1.526 -8.835 1.00 85.12 96 ILE A C 1
ATOM 769 O O . ILE A 1 96 ? 12.872 -1.047 -9.898 1.00 85.12 96 ILE A O 1
ATOM 773 N N . VAL A 1 97 ? 13.139 -2.529 -8.231 1.00 88.69 97 VAL A N 1
ATOM 774 C CA . VAL A 1 97 ? 14.372 -3.127 -8.774 1.00 88.69 97 VAL A CA 1
ATOM 775 C C . VAL A 1 97 ? 14.143 -3.693 -10.178 1.00 88.69 97 VAL A C 1
ATOM 777 O O . VAL A 1 97 ? 14.952 -3.442 -11.068 1.00 88.69 97 VAL A O 1
ATOM 780 N N . TYR A 1 98 ? 13.027 -4.394 -10.412 1.00 84.75 98 TYR A N 1
ATOM 781 C CA . TYR A 1 98 ? 12.682 -4.891 -11.749 1.00 84.75 98 TYR A CA 1
ATOM 782 C C . TYR A 1 98 ? 12.429 -3.764 -12.754 1.00 84.75 98 TYR A C 1
ATOM 784 O O . TYR A 1 98 ? 12.983 -3.799 -13.846 1.00 84.75 98 TYR A O 1
ATOM 792 N N . ILE A 1 99 ? 11.665 -2.736 -12.374 1.00 82.75 99 ILE A N 1
ATOM 793 C CA . ILE A 1 99 ? 11.413 -1.571 -13.237 1.00 82.75 99 ILE A CA 1
ATOM 794 C C . ILE A 1 99 ? 12.729 -0.874 -13.591 1.00 82.75 99 ILE A C 1
ATOM 796 O O . ILE A 1 99 ? 12.935 -0.476 -14.734 1.00 82.75 99 ILE A O 1
ATOM 800 N N . LEU A 1 100 ? 13.633 -0.737 -12.620 1.00 82.00 100 LEU A N 1
ATOM 801 C CA . LEU A 1 100 ? 14.927 -0.107 -12.828 1.00 82.00 100 LEU A CA 1
ATOM 802 C C . LEU A 1 100 ? 15.799 -0.952 -13.762 1.00 82.00 100 LEU A C 1
ATOM 804 O O . LEU A 1 100 ? 16.373 -0.413 -14.703 1.00 82.00 100 LEU A O 1
ATOM 808 N N . ARG A 1 101 ? 15.843 -2.275 -13.558 1.00 82.38 101 ARG A N 1
ATOM 809 C CA . ARG A 1 101 ? 16.520 -3.224 -14.453 1.00 82.38 101 ARG A CA 1
ATOM 810 C C . ARG A 1 101 ? 16.006 -3.097 -15.886 1.00 82.38 101 ARG A C 1
ATOM 812 O O . ARG A 1 101 ? 16.818 -2.976 -16.800 1.00 82.38 101 ARG A O 1
ATOM 819 N N . ASP A 1 102 ? 14.692 -3.088 -16.074 1.00 78.62 102 ASP A N 1
ATOM 820 C CA . ASP A 1 102 ? 14.069 -2.982 -17.395 1.00 78.62 102 ASP A CA 1
ATOM 821 C C . ASP A 1 102 ? 14.324 -1.608 -18.028 1.00 78.62 102 ASP A C 1
ATOM 823 O O . ASP A 1 102 ? 14.577 -1.517 -19.225 1.00 78.62 102 ASP A O 1
ATOM 827 N N . ALA A 1 103 ? 14.351 -0.536 -17.230 1.00 77.56 103 ALA A N 1
ATOM 828 C CA . ALA A 1 103 ? 14.710 0.801 -17.698 1.00 77.56 103 ALA A CA 1
ATOM 829 C C . ALA A 1 103 ? 16.186 0.899 -18.124 1.00 77.56 103 ALA A C 1
ATOM 831 O O . ALA A 1 103 ? 16.489 1.547 -19.126 1.00 77.56 103 ALA A O 1
ATOM 832 N N . PHE A 1 104 ? 17.105 0.254 -17.396 1.00 77.31 104 PHE A N 1
ATOM 833 C CA . PHE A 1 104 ? 18.519 0.182 -17.771 1.00 77.31 104 PHE A CA 1
ATOM 834 C C . PHE A 1 104 ? 18.721 -0.668 -19.031 1.00 77.31 104 PHE A C 1
ATOM 836 O O . PHE A 1 104 ? 19.383 -0.211 -19.959 1.00 77.31 104 PHE A O 1
ATOM 843 N N . LEU A 1 105 ? 18.112 -1.856 -19.110 1.00 71.06 105 LEU A N 1
ATOM 844 C CA . LEU A 1 105 ? 18.187 -2.727 -20.290 1.00 71.06 105 LEU A CA 1
ATOM 845 C C . LEU A 1 105 ? 17.515 -2.102 -21.517 1.00 71.06 105 LEU A C 1
ATOM 847 O O . LEU A 1 105 ? 18.057 -2.181 -22.610 1.00 71.06 105 LEU A O 1
ATOM 851 N N . GLY A 1 106 ? 16.382 -1.421 -21.345 1.00 65.62 106 GLY A N 1
ATOM 852 C CA . GLY A 1 106 ? 15.707 -0.695 -22.421 1.00 65.62 106 GLY A CA 1
ATOM 853 C C . GLY A 1 106 ? 16.470 0.543 -22.899 1.00 65.62 106 GLY A C 1
ATOM 854 O O . GLY A 1 106 ? 16.245 1.001 -24.016 1.00 65.62 106 GLY A O 1
ATOM 855 N N . ARG A 1 107 ? 17.379 1.089 -22.076 1.00 59.53 107 ARG A N 1
ATOM 856 C CA . ARG A 1 107 ? 18.329 2.136 -22.485 1.00 59.53 107 ARG A CA 1
ATOM 857 C C . ARG A 1 107 ? 19.541 1.539 -23.222 1.00 59.53 107 ARG A C 1
ATOM 859 O O . ARG A 1 107 ? 20.075 2.190 -24.113 1.00 59.53 107 ARG A O 1
ATOM 866 N N . TYR A 1 108 ? 19.933 0.308 -22.886 1.00 49.66 108 TYR A N 1
ATOM 867 C CA . TYR A 1 108 ? 20.898 -0.520 -23.620 1.00 49.66 108 TYR A CA 1
ATOM 868 C C . TYR A 1 108 ? 20.194 -1.366 -24.685 1.00 49.66 108 TYR A C 1
ATOM 870 O O . TYR A 1 108 ? 20.334 -2.589 -24.709 1.00 49.66 108 TYR A O 1
ATOM 878 N N . ASP A 1 109 ? 19.414 -0.726 -25.557 1.00 50.31 109 ASP A N 1
ATOM 879 C CA . ASP A 1 109 ? 18.792 -1.418 -26.678 1.00 50.31 109 ASP A CA 1
ATOM 880 C C . ASP A 1 109 ? 19.883 -1.959 -27.622 1.00 50.31 109 ASP A C 1
ATOM 882 O O . ASP A 1 109 ? 20.335 -1.302 -28.555 1.00 50.31 109 ASP A O 1
ATOM 886 N N . ILE A 1 110 ? 20.323 -3.187 -27.349 1.00 49.94 110 ILE A N 1
ATOM 887 C CA . ILE A 1 110 ? 21.101 -4.050 -28.240 1.00 49.94 110 ILE A CA 1
ATOM 888 C C . ILE A 1 110 ? 20.288 -4.449 -29.484 1.00 49.94 110 ILE A C 1
ATOM 890 O O . ILE A 1 110 ? 20.834 -5.094 -30.372 1.00 49.94 110 ILE A O 1
ATOM 894 N N . ASN A 1 111 ? 19.024 -4.014 -29.614 1.00 46.41 111 ASN A N 1
ATOM 895 C CA . ASN A 1 111 ? 18.317 -3.964 -30.894 1.00 46.41 111 ASN A CA 1
ATOM 896 C C . ASN A 1 111 ? 18.483 -2.600 -31.571 1.00 46.41 111 ASN A C 1
ATOM 898 O O . ASN A 1 111 ? 17.509 -1.990 -32.023 1.00 46.41 111 ASN A O 1
ATOM 902 N N . VAL A 1 112 ? 19.729 -2.159 -31.767 1.00 45.69 112 VAL A N 1
ATOM 903 C CA . VAL A 1 112 ? 20.023 -1.362 -32.962 1.00 45.69 112 VAL A CA 1
ATOM 904 C C . VAL A 1 112 ? 19.699 -2.251 -34.163 1.00 45.69 112 VAL A C 1
ATOM 906 O O . VAL A 1 112 ? 20.491 -3.071 -34.607 1.00 45.69 112 VAL A O 1
ATOM 909 N N . ARG A 1 113 ? 18.446 -2.143 -34.603 1.00 41.59 113 ARG A N 1
ATOM 910 C CA . ARG A 1 113 ? 17.967 -2.119 -35.980 1.00 41.59 113 ARG A CA 1
ATOM 911 C C . ARG A 1 113 ? 19.087 -2.285 -37.018 1.00 41.59 113 ARG A C 1
ATOM 913 O O . ARG A 1 113 ? 19.518 -1.285 -37.570 1.00 41.59 113 ARG A O 1
ATOM 920 N N . ASP A 1 114 ? 19.512 -3.522 -37.275 1.00 45.03 114 ASP A N 1
ATOM 921 C CA . ASP A 1 114 ? 19.718 -4.097 -38.615 1.00 45.03 114 ASP A CA 1
ATOM 922 C C . ASP A 1 114 ? 20.175 -5.572 -38.526 1.00 45.03 114 ASP A C 1
ATOM 924 O O . ASP A 1 114 ? 21.361 -5.885 -38.581 1.00 45.03 114 ASP A O 1
ATOM 928 N N . ASN A 1 115 ? 19.229 -6.509 -38.397 1.00 46.16 115 ASN A N 1
ATOM 929 C CA . ASN A 1 115 ? 19.508 -7.944 -38.578 1.00 46.16 115 ASN A CA 1
ATOM 930 C C . ASN A 1 115 ? 19.159 -8.424 -40.004 1.00 46.16 115 ASN A C 1
ATOM 932 O O . ASN A 1 115 ? 18.841 -9.595 -40.214 1.00 46.16 115 ASN A O 1
ATOM 936 N N . MET A 1 116 ? 19.166 -7.519 -40.991 1.00 51.72 116 MET A N 1
ATOM 937 C CA . MET A 1 116 ? 19.069 -7.880 -42.411 1.00 51.72 116 MET A CA 1
ATOM 938 C C . MET A 1 116 ? 20.461 -7.915 -43.060 1.00 51.72 116 MET A C 1
ATOM 940 O O . MET A 1 116 ? 20.709 -8.789 -43.888 1.00 51.72 116 MET A O 1
ATOM 944 N N . HIS A 1 117 ? 21.409 -7.079 -42.617 1.00 50.53 117 HIS A N 1
ATOM 945 C CA . HIS A 1 117 ? 22.806 -7.135 -43.083 1.00 50.53 117 HIS A CA 1
ATOM 946 C C . HIS A 1 117 ? 23.587 -8.376 -42.610 1.00 50.53 117 HIS A C 1
ATOM 948 O O . HIS A 1 117 ? 24.488 -8.831 -43.309 1.00 50.53 117 HIS A O 1
ATOM 954 N N . ALA A 1 118 ? 23.233 -8.978 -41.470 1.00 48.59 118 ALA A N 1
ATOM 955 C CA . ALA A 1 118 ? 23.906 -10.188 -40.978 1.00 48.59 118 ALA A CA 1
ATOM 956 C C . ALA A 1 118 ? 23.485 -11.476 -41.718 1.00 48.59 118 ALA A C 1
ATOM 958 O O . ALA A 1 118 ? 24.166 -12.496 -41.623 1.00 48.59 118 ALA A O 1
ATOM 959 N N . ARG A 1 119 ? 22.375 -11.448 -42.473 1.00 53.94 119 ARG A N 1
ATOM 960 C CA . ARG A 1 119 ? 21.862 -12.615 -43.211 1.00 53.94 119 ARG A CA 1
ATOM 961 C C . ARG A 1 119 ? 22.331 -12.709 -44.667 1.00 53.94 119 ARG A C 1
ATOM 963 O O . ARG A 1 119 ? 22.217 -13.790 -45.231 1.00 53.94 119 ARG A O 1
ATOM 970 N N . SER A 1 120 ? 22.897 -11.653 -45.261 1.00 57.12 120 SER A N 1
ATOM 971 C CA . SER A 1 120 ? 23.409 -11.703 -46.645 1.00 57.12 120 SER A CA 1
ATOM 972 C C . SER A 1 120 ? 24.799 -12.339 -46.778 1.00 57.12 120 SER A C 1
ATOM 974 O O . SER A 1 120 ? 25.208 -12.679 -47.881 1.00 57.12 120 SER A O 1
ATOM 976 N N . MET A 1 121 ? 25.518 -12.544 -45.669 1.00 59.12 121 MET A N 1
ATOM 977 C CA . MET A 1 121 ? 26.850 -13.170 -45.678 1.00 59.12 121 MET A CA 1
ATOM 978 C C . MET A 1 121 ? 26.819 -14.705 -45.635 1.00 59.12 121 MET A C 1
ATOM 980 O O . MET A 1 121 ? 27.855 -15.338 -45.813 1.00 59.12 121 MET A O 1
ATOM 984 N N . HIS A 1 122 ? 25.651 -15.312 -45.402 1.00 55.19 122 HIS A N 1
ATOM 985 C CA . HIS A 1 122 ? 25.511 -16.765 -45.234 1.00 55.19 122 HIS A CA 1
ATOM 986 C C . HIS A 1 122 ? 24.900 -17.498 -46.431 1.00 55.19 122 HIS A C 1
ATOM 988 O O . HIS A 1 122 ? 24.818 -18.723 -46.405 1.00 55.19 122 HIS A O 1
ATOM 994 N N . THR A 1 123 ? 24.491 -16.782 -47.474 1.00 60.91 123 THR A N 1
ATOM 995 C CA . THR A 1 123 ? 23.991 -17.384 -48.714 1.00 60.91 123 THR A CA 1
ATOM 996 C C . THR A 1 123 ? 24.849 -16.906 -49.877 1.00 60.91 123 THR A C 1
ATOM 998 O O . THR A 1 123 ? 24.469 -15.977 -50.592 1.00 60.91 123 THR A O 1
ATOM 1001 N N . GLN A 1 124 ? 26.036 -17.501 -50.004 1.00 52.66 124 GLN A N 1
ATOM 1002 C CA . GLN A 1 124 ? 26.633 -17.713 -51.322 1.00 52.66 124 GLN A CA 1
ATOM 1003 C C . GLN A 1 124 ? 26.050 -18.988 -51.924 1.00 52.66 124 GLN A C 1
ATOM 1005 O O . GLN A 1 124 ? 25.775 -19.920 -51.133 1.00 52.66 124 GLN A O 1
#

Secondary structure (DSSP, 8-state):
--HHHHHHHHHHHHHHHHHHHHHHHHHHHHHHTTTGGGT-----GGGHHHHHHHHHHHHHHHHGGG----HHHHHHHHHHHHHHHHHHHHHHHHHHHHHHHHHHHHHS----S-SSTTTTTS--

Foldseek 3Di:
DVQVVVLVVLLVVLLVVLQVVLVVVVVVVVVCCVVPPPQWPQDCVQLSVLSNQLSSLVSNQVCLVVRPDDPVVSVVVNVVSVVSNVVSVVSNVVSVVVSVVCRVVRNVPPPPDDPPVVPVVPDD

Sequence (124 aa):
MSDYLFSAILLVSSFVFGWVLYFFVAILLKRSDGFFSKGLKIDVRPLKSPLRFLIPALCASVVIPLLRLPEKASLFVGHFIYILLITLFGWVAVKIVYILRDAFLGRYDINVRDNMHARSMHTQ

Organism: NCBI:txid1974746

pLDDT: mean 75.5, std 14.07, range [41.59, 93.0]